Protein AF-A0A166HXS4-F1 (afdb_monomer_lite)

Sequence (97 aa):
MSVIRDRASESSFDVDALAAELSLSRSALYAAFARTGRTPARAIRAARTAEARAMLARRPSPSSSDLSDVARLSGLGTSRRLRAALDSEARSSGAGN

Foldseek 3Di:
DDPLLVCLQPLPDDLVVVCVVVVHDSVRQQVVVVVVVDGPRRSSLLSLLVQLVVQCVVPPDADLVNLCVSCNRSNVNGSVSNVVSNVVVVVVVVPPD

pLDDT: mean 89.85, std 11.88, range [33.97, 96.88]

Structure (mmCIF, N/CA/C/O backbone):
data_AF-A0A166HXS4-F1
#
_entry.id   AF-A0A166HXS4-F1
#
loop_
_atom_site.group_PDB
_atom_site.id
_atom_site.type_symbol
_atom_site.label_atom_id
_atom_site.label_alt_id
_atom_site.label_comp_id
_atom_site.label_asym_id
_atom_site.label_entity_id
_atom_site.label_seq_id
_atom_site.pdbx_PDB_ins_code
_atom_site.Cartn_x
_atom_site.Cartn_y
_atom_site.Cartn_z
_atom_site.occupancy
_atom_site.B_iso_or_equiv
_atom_site.auth_seq_id
_atom_site.auth_comp_id
_atom_site.auth_asym_id
_atom_site.auth_atom_id
_atom_site.pdbx_PDB_model_num
ATOM 1 N N . MET A 1 1 ? -16.136 -4.034 -6.413 1.00 48.25 1 MET A N 1
ATOM 2 C CA . MET A 1 1 ? -14.876 -3.283 -6.634 1.00 48.25 1 MET A CA 1
ATOM 3 C C . MET A 1 1 ? -14.309 -2.881 -5.279 1.00 48.25 1 MET A C 1
ATOM 5 O O . MET A 1 1 ? -15.096 -2.715 -4.363 1.00 48.25 1 MET A O 1
ATOM 9 N N . SER A 1 2 ? -12.987 -2.850 -5.100 1.00 83.56 2 SER A N 1
ATOM 10 C CA . SER A 1 2 ? -12.356 -2.567 -3.800 1.00 83.56 2 SER A CA 1
ATOM 11 C C . SER A 1 2 ? -11.668 -1.213 -3.904 1.00 83.56 2 SER A C 1
ATOM 13 O O . SER A 1 2 ? -10.777 -1.089 -4.738 1.00 83.56 2 SER A O 1
ATOM 15 N N . VAL A 1 3 ? -12.040 -0.261 -3.038 1.00 89.56 3 VAL A N 1
ATOM 16 C CA . VAL A 1 3 ? -11.473 1.103 -2.939 1.00 89.56 3 VAL A CA 1
ATOM 17 C C . VAL A 1 3 ? -9.947 1.117 -3.065 1.00 89.56 3 VAL A C 1
ATOM 19 O O . VAL A 1 3 ? -9.370 1.968 -3.731 1.00 89.56 3 VAL A O 1
ATOM 22 N N . ILE A 1 4 ? -9.283 0.127 -2.463 1.00 91.31 4 ILE A N 1
ATOM 23 C CA . ILE A 1 4 ? -7.827 -0.002 -2.515 1.00 91.31 4 ILE A CA 1
ATOM 24 C C . ILE A 1 4 ? -7.322 -0.159 -3.947 1.00 91.31 4 ILE A C 1
ATOM 26 O O . ILE A 1 4 ? -6.340 0.475 -4.303 1.00 91.31 4 ILE A O 1
ATOM 30 N N . ARG A 1 5 ? -7.947 -1.008 -4.764 1.00 89.50 5 ARG A N 1
ATOM 31 C CA . ARG A 1 5 ? -7.502 -1.229 -6.145 1.00 89.50 5 ARG A CA 1
ATOM 32 C C . ARG A 1 5 ? -7.697 0.023 -6.990 1.00 89.50 5 ARG A C 1
ATOM 34 O O . ARG A 1 5 ? -6.829 0.333 -7.793 1.00 89.50 5 ARG A O 1
ATOM 41 N N . ASP A 1 6 ? -8.802 0.723 -6.775 1.00 91.31 6 ASP A N 1
ATOM 42 C CA . ASP A 1 6 ? -9.185 1.865 -7.601 1.00 91.31 6 ASP A CA 1
ATOM 43 C C . ASP A 1 6 ? -8.282 3.084 -7.324 1.00 91.31 6 ASP A C 1
ATOM 45 O O . ASP A 1 6 ? -8.014 3.865 -8.231 1.00 91.31 6 ASP A O 1
ATOM 49 N N . ARG A 1 7 ? -7.739 3.201 -6.099 1.00 93.69 7 ARG A N 1
ATOM 50 C CA . ARG A 1 7 ? -6.911 4.344 -5.668 1.00 93.69 7 ARG A CA 1
ATOM 51 C C . ARG A 1 7 ? -5.443 4.019 -5.374 1.00 93.69 7 ARG A C 1
ATOM 53 O O . ARG A 1 7 ? -4.662 4.921 -5.091 1.00 93.69 7 ARG A O 1
ATOM 60 N N . ALA A 1 8 ? -5.019 2.753 -5.450 1.00 91.62 8 ALA A N 1
ATOM 61 C CA . ALA A 1 8 ? -3.657 2.333 -5.085 1.00 91.62 8 ALA A CA 1
ATOM 62 C C . ALA A 1 8 ? -2.552 3.099 -5.829 1.00 91.62 8 ALA A C 1
ATOM 64 O O . ALA A 1 8 ? -1.497 3.357 -5.249 1.00 91.62 8 ALA A O 1
ATOM 65 N N . SER A 1 9 ? -2.783 3.461 -7.089 1.00 92.69 9 SER A N 1
ATOM 66 C CA . SER A 1 9 ? -1.819 4.178 -7.930 1.00 92.69 9 SER A CA 1
ATOM 67 C C . SER A 1 9 ? -1.594 5.628 -7.493 1.00 92.69 9 SER A C 1
ATOM 69 O O . SER A 1 9 ? -0.555 6.211 -7.801 1.00 92.69 9 SER A O 1
ATOM 71 N N . GLU A 1 10 ? -2.526 6.210 -6.735 1.00 93.00 10 GLU A N 1
ATOM 72 C CA . GLU A 1 10 ? -2.372 7.547 -6.173 1.00 93.00 10 GLU A CA 1
ATOM 73 C C . GLU A 1 10 ? -1.299 7.526 -5.077 1.00 93.00 10 GLU A C 1
ATOM 75 O O . GLU A 1 10 ? -1.349 6.738 -4.126 1.00 93.00 10 GLU A O 1
ATOM 80 N N . SER A 1 11 ? -0.301 8.400 -5.194 1.00 85.94 11 SER A N 1
ATOM 81 C CA . SER A 1 11 ? 0.819 8.464 -4.246 1.00 85.94 11 SER A CA 1
ATOM 82 C C . SER A 1 11 ? 0.396 8.933 -2.852 1.00 85.94 11 SER A C 1
ATOM 84 O O . SER A 1 11 ? 0.998 8.511 -1.865 1.00 85.94 11 SER A O 1
ATOM 86 N N . SER A 1 12 ? -0.644 9.765 -2.772 1.00 90.12 12 SER A N 1
ATOM 87 C CA . SER A 1 12 ? -1.255 10.257 -1.533 1.00 90.12 12 SER A CA 1
ATOM 88 C C . SER A 1 12 ? -2.172 9.236 -0.860 1.00 90.12 12 SER A C 1
ATOM 90 O O . SER A 1 12 ? -2.569 9.445 0.282 1.00 90.12 12 SER A O 1
ATOM 92 N N . PHE A 1 13 ? -2.521 8.138 -1.536 1.00 93.50 13 PHE A N 1
ATOM 93 C CA . PHE A 1 13 ? -3.416 7.142 -0.967 1.00 93.50 13 PHE A CA 1
ATOM 94 C C . PHE A 1 13 ? -2.683 6.288 0.071 1.00 93.50 13 PHE A C 1
ATOM 96 O O . PHE A 1 13 ? -1.803 5.481 -0.244 1.00 93.50 13 PHE A O 1
ATOM 103 N N . ASP A 1 14 ? -3.032 6.472 1.334 1.00 94.44 14 ASP A N 1
ATOM 104 C CA . ASP A 1 14 ? -2.471 5.749 2.465 1.00 94.44 14 ASP A CA 1
ATOM 105 C C . ASP A 1 14 ? -3.581 5.168 3.359 1.00 94.44 14 ASP A C 1
ATOM 107 O O . ASP A 1 14 ? -4.745 5.065 2.968 1.00 94.44 14 ASP A O 1
ATOM 111 N N . VAL A 1 15 ? -3.210 4.705 4.554 1.00 95.75 15 VAL A N 1
ATOM 112 C CA . VAL A 1 15 ? -4.165 4.114 5.501 1.00 95.75 15 VAL A CA 1
ATOM 113 C C . VAL A 1 15 ? -5.178 5.148 5.997 1.00 95.75 15 VAL A C 1
ATOM 115 O O . VAL A 1 15 ? -6.315 4.777 6.277 1.00 95.75 15 VAL A O 1
ATOM 118 N N . ASP A 1 16 ? -4.791 6.420 6.074 1.00 95.94 16 ASP A N 1
ATOM 119 C CA . ASP A 1 16 ? -5.661 7.502 6.529 1.00 95.94 16 ASP A CA 1
ATOM 120 C C . ASP A 1 16 ? -6.662 7.880 5.449 1.00 95.94 16 ASP A C 1
ATOM 122 O O . ASP A 1 16 ? -7.855 7.972 5.734 1.00 95.94 16 ASP A O 1
ATOM 126 N N . ALA A 1 17 ? -6.203 7.985 4.202 1.00 95.44 17 ALA A N 1
ATOM 127 C CA . ALA A 1 17 ? -7.075 8.165 3.050 1.00 95.44 17 ALA A CA 1
ATOM 128 C C . ALA A 1 17 ? -8.082 7.009 2.924 1.00 95.44 17 ALA A C 1
ATOM 130 O O . ALA A 1 17 ? -9.268 7.246 2.717 1.00 95.44 17 ALA A O 1
ATOM 131 N N . LEU A 1 18 ? -7.642 5.759 3.115 1.00 95.19 18 LEU A N 1
ATOM 132 C CA . LEU A 1 18 ? -8.530 4.593 3.107 1.00 95.19 18 LEU A CA 1
ATOM 133 C C . LEU A 1 18 ? -9.544 4.621 4.262 1.00 95.19 18 LEU A C 1
ATOM 135 O O . LEU A 1 18 ? -10.705 4.269 4.065 1.00 95.19 18 LEU A O 1
ATOM 139 N N . ALA A 1 19 ? -9.115 5.009 5.464 1.00 95.69 19 ALA A N 1
ATOM 140 C CA . ALA A 1 19 ? -9.996 5.124 6.621 1.00 95.69 19 ALA A CA 1
ATOM 141 C C . ALA A 1 19 ? -11.065 6.203 6.395 1.00 95.69 19 ALA A C 1
ATOM 143 O O . ALA A 1 19 ? -12.247 5.943 6.615 1.00 95.69 19 ALA A O 1
ATOM 144 N N . ALA A 1 20 ? -10.659 7.368 5.883 1.00 95.12 20 ALA A N 1
ATOM 145 C CA . ALA A 1 20 ? -11.557 8.463 5.537 1.00 95.12 20 ALA A CA 1
ATOM 146 C C . ALA A 1 20 ? -12.565 8.055 4.452 1.00 95.12 20 ALA A C 1
ATOM 148 O O . ALA A 1 20 ? -13.763 8.252 4.631 1.00 95.12 20 ALA A O 1
ATOM 149 N N . GLU A 1 21 ? -12.100 7.416 3.377 1.00 94.19 21 GLU A N 1
ATOM 150 C CA . GLU A 1 21 ? -12.952 6.946 2.277 1.00 94.19 21 GLU A CA 1
ATOM 151 C C . GLU A 1 21 ? -14.003 5.931 2.753 1.00 94.19 21 GLU A C 1
ATOM 153 O O . GLU A 1 21 ? -15.154 5.963 2.329 1.00 94.19 21 GLU A O 1
ATOM 158 N N . LEU A 1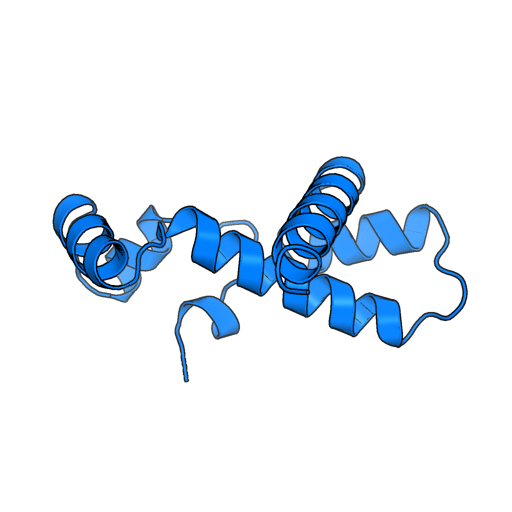 22 ? -13.629 5.042 3.678 1.00 94.12 22 LEU A N 1
ATOM 159 C CA . LEU A 1 22 ? -14.543 4.056 4.257 1.00 94.12 22 LEU A CA 1
ATOM 160 C C . LEU A 1 22 ? -15.358 4.598 5.441 1.00 94.12 22 LEU A C 1
ATOM 162 O O . LEU A 1 22 ? -16.136 3.845 6.024 1.00 94.12 22 LEU A O 1
ATOM 166 N N . SER A 1 23 ? -15.187 5.872 5.814 1.00 96.12 23 SER A N 1
ATOM 167 C CA . SER A 1 23 ? -15.795 6.477 7.009 1.00 96.12 23 SER A CA 1
ATOM 168 C C . SER A 1 23 ? -15.525 5.680 8.298 1.00 96.12 23 SER A C 1
ATOM 170 O O . SER A 1 23 ? -16.391 5.533 9.159 1.00 96.12 23 SER A O 1
ATOM 172 N N . LEU A 1 24 ? -14.307 5.146 8.438 1.00 95.19 24 LEU A N 1
ATOM 173 C CA . LEU A 1 24 ? -13.853 4.376 9.596 1.00 95.19 24 LEU A CA 1
ATOM 174 C C . LEU A 1 24 ? -12.760 5.124 10.361 1.00 95.19 24 LEU A C 1
ATOM 176 O O . LEU A 1 24 ? -11.934 5.828 9.788 1.00 95.19 24 LEU A O 1
ATOM 180 N N . SER A 1 25 ? -12.679 4.891 11.672 1.00 96.88 25 SER A N 1
ATOM 181 C CA . SER A 1 25 ? -11.461 5.217 12.417 1.00 96.88 25 SER A CA 1
ATOM 182 C C . SER A 1 25 ? -10.325 4.265 12.018 1.00 96.88 25 SER A C 1
ATOM 184 O O . SER A 1 25 ? -10.572 3.131 11.594 1.00 96.88 25 SER A O 1
ATOM 186 N N . ARG A 1 26 ? -9.061 4.670 12.222 1.00 95.62 26 ARG A N 1
ATOM 187 C CA . ARG A 1 26 ? -7.909 3.768 12.014 1.00 95.62 26 ARG A CA 1
ATOM 188 C C . ARG A 1 26 ? -8.071 2.468 12.793 1.00 95.62 26 ARG A C 1
ATOM 190 O O . ARG A 1 26 ? -7.861 1.399 12.235 1.00 95.62 26 ARG A O 1
ATOM 197 N N . SER A 1 27 ? -8.463 2.547 14.062 1.00 95.94 27 SER A N 1
ATOM 198 C CA . SER A 1 27 ? -8.618 1.369 14.920 1.00 95.94 27 SER A CA 1
ATOM 199 C C . SER A 1 27 ? -9.672 0.407 14.375 1.00 95.94 27 SER A C 1
ATOM 201 O O . SER A 1 27 ? -9.421 -0.795 14.312 1.00 95.94 27 SER A O 1
ATOM 203 N N . ALA A 1 28 ? -10.813 0.926 13.907 1.00 96.12 28 ALA A N 1
ATOM 204 C CA . ALA A 1 28 ? -11.852 0.114 13.278 1.00 96.12 28 ALA A CA 1
ATOM 205 C C . ALA A 1 28 ? -11.369 -0.512 11.959 1.00 96.12 28 ALA A C 1
ATOM 207 O O . ALA A 1 28 ? -11.594 -1.698 11.722 1.00 96.12 28 ALA A O 1
ATOM 208 N N . LEU A 1 29 ? -10.640 0.248 11.136 1.00 95.69 29 LEU A N 1
ATOM 209 C CA . LEU A 1 29 ? -10.046 -0.252 9.897 1.00 95.69 29 LEU A CA 1
ATOM 210 C C . LEU A 1 29 ? -9.044 -1.387 10.169 1.00 95.69 29 LEU A C 1
ATOM 212 O O . LEU A 1 29 ? -9.118 -2.443 9.545 1.00 95.69 29 LEU A O 1
ATOM 216 N N . TYR A 1 30 ? -8.132 -1.210 11.126 1.00 96.12 30 TYR A N 1
ATOM 217 C CA . TYR A 1 30 ? -7.186 -2.256 11.518 1.00 96.12 30 TYR A CA 1
ATOM 218 C C . TYR A 1 30 ? -7.895 -3.488 12.091 1.00 96.12 30 TYR A C 1
ATOM 220 O O . TYR A 1 30 ? -7.526 -4.603 11.729 1.00 96.12 30 TYR A O 1
ATOM 228 N N . ALA A 1 31 ? -8.932 -3.314 12.917 1.00 95.06 31 ALA A N 1
ATOM 229 C CA . ALA A 1 31 ? -9.725 -4.424 13.449 1.00 95.06 31 ALA A CA 1
ATOM 230 C C . ALA A 1 31 ? -10.435 -5.216 12.336 1.00 95.06 31 ALA A C 1
ATOM 232 O O . ALA A 1 31 ? -10.431 -6.447 12.352 1.00 95.06 31 ALA A O 1
ATOM 233 N N . ALA A 1 32 ? -10.985 -4.529 11.330 1.00 93.19 32 ALA A N 1
ATOM 234 C CA . ALA A 1 32 ? -11.592 -5.173 10.168 1.00 93.19 32 ALA A CA 1
ATOM 235 C C . ALA A 1 32 ? -10.562 -5.992 9.371 1.00 93.19 32 ALA A C 1
ATOM 237 O O . ALA A 1 32 ? -10.816 -7.142 9.013 1.00 93.19 32 ALA A O 1
ATOM 238 N N . PHE A 1 33 ? -9.373 -5.432 9.147 1.00 93.81 33 PHE A N 1
ATOM 239 C CA . PHE A 1 33 ? -8.287 -6.105 8.435 1.00 93.81 33 PHE A CA 1
ATOM 240 C C . PHE A 1 33 ? -7.680 -7.274 9.223 1.00 93.81 33 PHE A C 1
ATOM 242 O O . PHE A 1 33 ? -7.352 -8.300 8.622 1.00 93.81 33 PHE A O 1
ATOM 249 N N . ALA A 1 34 ? -7.612 -7.186 10.553 1.00 92.25 34 ALA A N 1
ATOM 250 C CA . ALA A 1 34 ? -7.114 -8.262 11.407 1.00 92.25 34 ALA A CA 1
ATOM 251 C C . ALA A 1 34 ? -7.898 -9.572 11.212 1.00 92.25 34 ALA A C 1
ATOM 253 O O . ALA A 1 34 ? -7.296 -10.643 11.182 1.00 92.25 34 ALA A O 1
ATOM 254 N N . ARG A 1 35 ? -9.214 -9.495 10.953 1.00 90.31 35 ARG A N 1
ATOM 255 C CA . ARG A 1 35 ? -10.056 -10.667 10.628 1.00 90.31 35 ARG A CA 1
ATOM 256 C C . ARG A 1 35 ? -9.624 -11.403 9.357 1.00 90.31 35 ARG A C 1
ATOM 258 O O . ARG A 1 35 ? -9.997 -12.552 9.164 1.00 90.31 35 ARG A O 1
ATOM 265 N N . THR A 1 36 ? -8.860 -10.742 8.490 1.00 87.75 36 THR A N 1
ATOM 266 C CA . THR A 1 36 ? -8.337 -11.300 7.231 1.00 87.75 36 THR A CA 1
ATOM 267 C C . THR A 1 36 ? -6.869 -11.724 7.338 1.00 87.75 36 THR A C 1
ATOM 269 O O . THR A 1 36 ? -6.282 -12.142 6.343 1.00 87.75 36 THR A O 1
ATOM 272 N N . GLY A 1 37 ? -6.240 -11.568 8.512 1.00 89.94 37 GLY A N 1
ATOM 273 C CA . GLY A 1 37 ? -4.810 -11.829 8.706 1.00 89.94 37 GLY A CA 1
ATOM 274 C C . GLY A 1 37 ? -3.888 -10.846 7.972 1.00 89.94 37 GLY A C 1
ATOM 275 O O . GLY A 1 37 ? -2.702 -11.117 7.789 1.00 89.94 37 GLY A O 1
ATOM 276 N N . ARG A 1 38 ? -4.409 -9.700 7.516 1.00 89.81 38 ARG A N 1
ATOM 277 C CA . ARG A 1 38 ? -3.647 -8.672 6.790 1.00 89.81 38 ARG A CA 1
ATOM 278 C C . ARG A 1 38 ? -3.716 -7.344 7.529 1.00 89.81 38 ARG A C 1
ATOM 280 O O . ARG A 1 38 ? -4.588 -7.126 8.355 1.00 89.81 38 ARG A O 1
ATOM 287 N N . THR A 1 39 ? -2.804 -6.435 7.201 1.00 94.12 39 THR A N 1
ATOM 288 C CA . THR A 1 39 ? -2.903 -5.028 7.608 1.00 94.12 39 THR A CA 1
ATOM 289 C C . THR A 1 39 ? -3.392 -4.181 6.429 1.00 94.12 39 THR A C 1
ATOM 291 O O . THR A 1 39 ? -3.116 -4.543 5.277 1.00 94.12 39 THR A O 1
ATOM 294 N N . PRO A 1 40 ? -4.054 -3.033 6.674 1.00 94.31 40 PRO A N 1
ATOM 295 C CA . PRO A 1 40 ? -4.478 -2.130 5.603 1.00 94.31 40 PRO A CA 1
ATOM 296 C C . PRO A 1 40 ? -3.296 -1.693 4.725 1.00 94.31 40 PRO A C 1
ATOM 298 O O . PRO A 1 40 ? -3.347 -1.787 3.500 1.00 94.31 40 PRO A O 1
ATOM 301 N N . ALA A 1 41 ? -2.169 -1.338 5.351 1.00 93.75 41 ALA A N 1
ATOM 302 C CA . ALA A 1 41 ? -0.941 -0.964 4.650 1.00 93.75 41 ALA A CA 1
ATOM 303 C C . ALA A 1 41 ? -0.403 -2.090 3.747 1.00 93.75 41 ALA A C 1
ATOM 305 O O . ALA A 1 41 ? 0.035 -1.832 2.624 1.00 93.75 41 ALA A O 1
ATOM 306 N N . ARG A 1 42 ? -0.456 -3.352 4.202 1.00 92.31 42 ARG A N 1
ATOM 307 C CA . ARG A 1 42 ? -0.029 -4.504 3.393 1.00 92.31 42 ARG A CA 1
ATOM 308 C C . ARG A 1 42 ? -0.966 -4.740 2.210 1.00 92.31 42 ARG A C 1
ATOM 310 O O .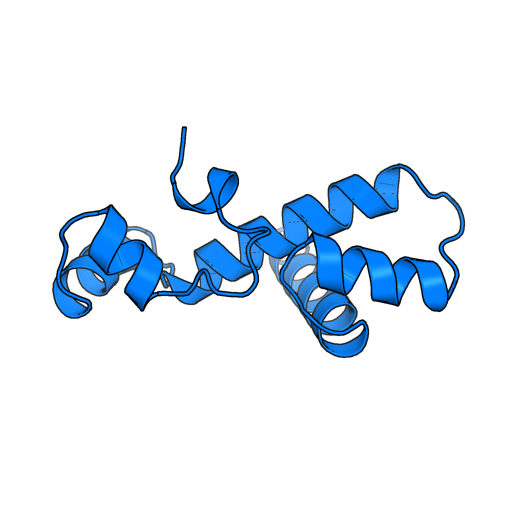 ARG A 1 42 ? -0.494 -5.135 1.148 1.00 92.31 42 ARG A O 1
ATOM 317 N N . ALA A 1 43 ? -2.263 -4.486 2.365 1.00 93.56 43 ALA A N 1
ATOM 318 C CA . ALA A 1 43 ? -3.222 -4.599 1.271 1.00 93.56 43 ALA A CA 1
ATOM 319 C C . ALA A 1 43 ? -3.033 -3.504 0.210 1.00 93.56 43 ALA A C 1
ATOM 321 O O . ALA A 1 43 ? -2.974 -3.831 -0.974 1.00 93.56 43 ALA A O 1
ATOM 322 N N . ILE A 1 44 ? -2.836 -2.245 0.623 1.00 94.88 44 ILE A N 1
ATOM 323 C CA . ILE A 1 44 ? -2.499 -1.139 -0.292 1.00 94.88 44 ILE A CA 1
ATOM 324 C C . ILE A 1 44 ? -1.210 -1.458 -1.049 1.00 94.88 44 ILE A C 1
ATOM 326 O O . ILE A 1 44 ? -1.166 -1.385 -2.276 1.00 94.88 44 ILE A O 1
ATOM 330 N N . ARG A 1 45 ? -0.165 -1.887 -0.332 1.00 93.69 45 ARG A N 1
ATOM 331 C CA . ARG A 1 45 ? 1.108 -2.260 -0.956 1.00 93.69 45 ARG A CA 1
ATOM 332 C C . ARG A 1 45 ? 0.949 -3.406 -1.953 1.00 93.69 45 ARG A C 1
ATOM 334 O O . ARG A 1 45 ? 1.530 -3.329 -3.025 1.00 93.69 45 ARG A O 1
ATOM 341 N N . ALA A 1 46 ? 0.168 -4.436 -1.630 1.00 92.81 46 ALA A N 1
ATOM 342 C CA . ALA A 1 46 ? -0.075 -5.550 -2.545 1.00 92.81 46 ALA A CA 1
ATOM 343 C C . ALA A 1 46 ? -0.797 -5.100 -3.824 1.00 92.81 46 ALA A C 1
ATOM 345 O O . ALA A 1 46 ? -0.405 -5.507 -4.913 1.00 92.81 46 ALA A O 1
ATOM 346 N N . ALA A 1 47 ? -1.792 -4.213 -3.711 1.00 94.56 47 ALA A N 1
ATOM 347 C CA . ALA A 1 47 ? -2.469 -3.646 -4.877 1.00 94.56 47 ALA A CA 1
ATOM 348 C C . ALA A 1 47 ? -1.505 -2.841 -5.765 1.00 94.56 47 ALA A C 1
ATOM 350 O O . ALA A 1 47 ? -1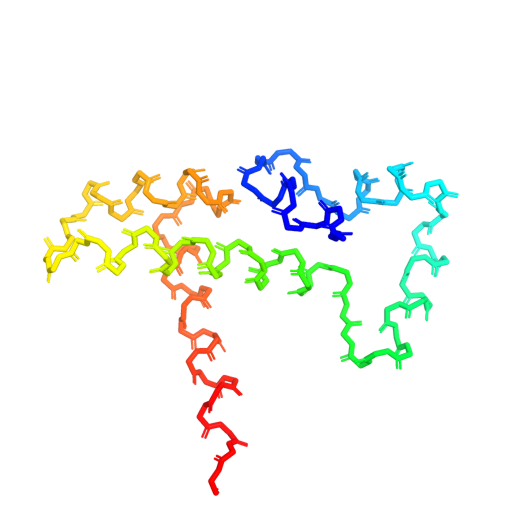.460 -3.060 -6.973 1.00 94.56 47 ALA A O 1
ATOM 351 N N . ARG A 1 48 ? -0.654 -2.000 -5.163 1.00 95.81 48 ARG A N 1
ATOM 352 C CA . ARG A 1 48 ? 0.406 -1.267 -5.877 1.00 95.81 48 ARG A CA 1
ATOM 353 C C . ARG A 1 48 ? 1.385 -2.195 -6.596 1.00 95.81 48 ARG A C 1
ATOM 355 O O . ARG A 1 48 ? 1.765 -1.937 -7.735 1.00 95.81 48 ARG A O 1
ATOM 362 N N . THR A 1 49 ? 1.799 -3.283 -5.946 1.00 95.44 49 THR A N 1
ATOM 363 C CA . THR A 1 49 ? 2.700 -4.268 -6.560 1.00 95.44 49 THR A CA 1
ATOM 364 C C . THR A 1 49 ? 2.032 -5.008 -7.716 1.00 95.44 49 THR A C 1
ATOM 366 O O . THR A 1 49 ? 2.681 -5.246 -8.733 1.00 95.44 49 THR A O 1
ATOM 369 N N . ALA A 1 50 ? 0.749 -5.361 -7.585 1.00 93.81 50 ALA A N 1
ATOM 370 C CA . ALA A 1 50 ? -0.009 -6.014 -8.648 1.00 93.81 50 ALA A CA 1
ATOM 371 C C . ALA A 1 50 ? -0.119 -5.118 -9.892 1.00 93.81 50 ALA A C 1
ATOM 373 O O . ALA A 1 50 ? 0.146 -5.584 -11.000 1.00 93.81 50 ALA A O 1
ATOM 374 N N . GLU A 1 51 ? -0.408 -3.829 -9.701 1.00 94.00 51 GLU A N 1
ATOM 375 C CA . GLU A 1 51 ? -0.443 -2.842 -10.785 1.00 94.00 51 GLU A CA 1
ATOM 376 C C . GLU A 1 51 ? 0.928 -2.706 -11.462 1.00 94.00 51 GLU A C 1
ATOM 378 O O . GLU A 1 51 ? 1.052 -2.827 -12.682 1.00 94.00 51 GLU A O 1
ATOM 383 N N . ALA A 1 52 ? 1.995 -2.561 -10.670 1.00 95.12 52 ALA A N 1
ATOM 384 C CA . ALA A 1 52 ? 3.351 -2.486 -11.200 1.00 95.12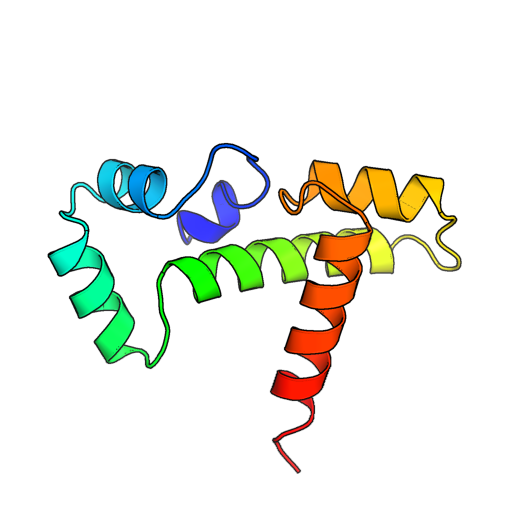 52 ALA A CA 1
ATOM 385 C C . ALA A 1 52 ? 3.730 -3.733 -12.014 1.00 95.12 52 ALA A C 1
ATOM 387 O O . ALA A 1 52 ? 4.347 -3.632 -13.075 1.00 95.12 52 ALA A O 1
ATOM 388 N N . ARG A 1 53 ? 3.337 -4.921 -11.541 1.00 94.00 53 ARG A N 1
ATOM 389 C CA . ARG A 1 53 ? 3.560 -6.184 -12.250 1.00 94.00 53 ARG A CA 1
ATOM 390 C C . ARG A 1 53 ? 2.796 -6.222 -13.572 1.00 94.00 53 ARG A C 1
ATOM 392 O O . ARG A 1 53 ? 3.367 -6.654 -14.568 1.00 94.00 53 ARG A O 1
ATOM 399 N N . ALA A 1 54 ? 1.553 -5.743 -13.604 1.00 9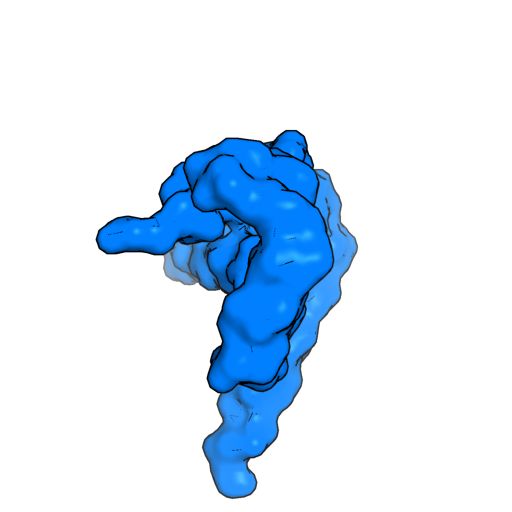3.12 54 ALA A N 1
ATOM 400 C CA . ALA A 1 54 ? 0.768 -5.649 -14.833 1.00 93.12 54 ALA A CA 1
ATOM 401 C C . ALA A 1 54 ? 1.405 -4.688 -15.854 1.00 93.12 54 ALA A C 1
ATOM 403 O O . ALA A 1 54 ? 1.453 -5.001 -17.044 1.00 93.12 54 ALA A O 1
ATOM 404 N N . MET A 1 55 ? 1.957 -3.557 -15.401 1.00 94.31 55 MET A N 1
ATOM 405 C CA . MET A 1 55 ? 2.697 -2.625 -16.262 1.00 94.31 55 MET A CA 1
ATOM 406 C C . MET A 1 55 ? 3.983 -3.250 -16.820 1.00 94.31 55 MET A C 1
ATOM 408 O O . MET A 1 55 ? 4.262 -3.118 -18.012 1.00 94.31 55 MET A O 1
ATOM 412 N N . LEU A 1 56 ? 4.753 -3.950 -15.980 1.00 93.94 56 LEU A N 1
ATOM 413 C CA . LEU A 1 56 ? 6.001 -4.605 -16.388 1.00 93.94 56 LEU A CA 1
ATOM 414 C C . LEU A 1 56 ? 5.768 -5.813 -17.293 1.00 93.94 56 LEU A C 1
ATOM 416 O O . LEU A 1 56 ? 6.569 -6.049 -18.187 1.00 93.94 56 LEU A O 1
ATOM 420 N N . ALA A 1 57 ? 4.663 -6.542 -17.129 1.00 93.06 57 ALA A N 1
ATOM 421 C CA . ALA A 1 57 ? 4.316 -7.661 -18.007 1.00 93.06 57 ALA A CA 1
ATOM 422 C C . ALA A 1 57 ? 4.149 -7.234 -19.478 1.00 93.06 57 ALA A C 1
ATOM 424 O O . ALA A 1 57 ? 4.333 -8.042 -20.382 1.00 93.06 57 ALA A O 1
ATOM 425 N N . ARG A 1 58 ? 3.844 -5.954 -19.727 1.00 91.94 58 ARG A N 1
ATOM 426 C CA . ARG A 1 58 ? 3.754 -5.364 -21.072 1.00 91.94 58 ARG A CA 1
ATOM 427 C C . ARG A 1 58 ? 5.115 -4.901 -21.621 1.00 91.94 58 ARG A C 1
ATOM 429 O O . ARG A 1 58 ? 5.164 -4.370 -22.725 1.00 91.94 58 ARG A O 1
ATOM 436 N N . ARG A 1 59 ? 6.209 -5.057 -20.860 1.00 90.44 59 ARG A N 1
ATOM 437 C CA . ARG A 1 59 ? 7.569 -4.596 -21.194 1.00 90.44 59 ARG A CA 1
ATOM 438 C C . ARG A 1 59 ? 8.565 -5.763 -21.077 1.00 90.44 59 ARG A C 1
ATOM 440 O O . ARG A 1 59 ? 9.030 -6.043 -19.976 1.00 90.44 59 ARG A O 1
ATOM 447 N N . PRO A 1 60 ? 8.937 -6.435 -22.182 1.00 81.69 60 PRO A N 1
ATOM 448 C CA . PRO A 1 60 ? 9.781 -7.635 -22.131 1.00 81.69 60 PRO A CA 1
ATOM 449 C C . PRO A 1 60 ? 11.224 -7.380 -21.659 1.00 81.69 60 PRO A C 1
ATOM 451 O O . PRO A 1 60 ? 11.898 -8.304 -21.213 1.00 81.69 60 PRO A O 1
ATOM 454 N N . SER A 1 61 ? 11.726 -6.145 -21.730 1.00 89.44 61 SER A N 1
ATOM 455 C CA . SER A 1 61 ? 13.050 -5.771 -21.206 1.00 89.44 61 SER A CA 1
ATOM 456 C C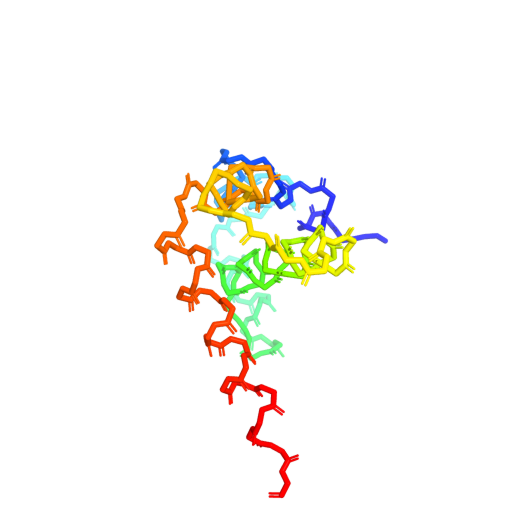 . SER A 1 61 ? 13.022 -4.337 -20.663 1.00 89.44 61 SER A C 1
ATOM 458 O O . SER A 1 61 ? 13.394 -3.407 -21.376 1.00 89.44 61 SER A O 1
ATOM 460 N N . PRO A 1 62 ? 12.522 -4.126 -19.429 1.00 90.19 62 PRO A N 1
ATOM 461 C CA . PRO A 1 62 ? 12.375 -2.792 -18.860 1.00 90.19 62 PRO A CA 1
ATOM 462 C C . PRO A 1 62 ? 13.743 -2.195 -18.505 1.00 90.19 62 PRO A C 1
ATOM 464 O O . PRO A 1 62 ? 14.528 -2.781 -17.757 1.00 90.19 62 PRO A O 1
ATOM 467 N N . SER A 1 63 ? 14.006 -0.995 -19.010 1.00 93.94 63 SER A N 1
ATOM 468 C CA . SER A 1 63 ? 15.165 -0.181 -18.654 1.00 93.94 63 SER A CA 1
ATOM 469 C C . SER A 1 63 ? 15.062 0.380 -17.227 1.00 93.94 63 SER A C 1
ATOM 471 O O . SER A 1 63 ? 14.023 0.326 -16.564 1.00 93.94 63 SER A O 1
ATOM 473 N N . SER A 1 64 ? 16.142 0.995 -16.737 1.00 92.31 64 SER A N 1
ATOM 474 C CA . SER A 1 64 ? 16.123 1.695 -15.442 1.00 92.31 64 SER A CA 1
ATOM 475 C C . SER A 1 64 ? 15.120 2.862 -15.411 1.00 92.31 64 SER A C 1
ATOM 477 O O . SER A 1 64 ? 14.491 3.112 -14.375 1.00 92.31 64 SER A O 1
ATOM 479 N N . SER A 1 65 ? 14.931 3.549 -16.547 1.00 93.69 65 SER A N 1
ATOM 480 C CA . SER A 1 65 ? 13.916 4.603 -16.674 1.00 93.69 65 SER A CA 1
ATOM 481 C C . SER A 1 65 ? 12.514 4.009 -16.577 1.00 93.69 65 SER A C 1
ATOM 483 O O . SER A 1 65 ? 11.709 4.491 -15.786 1.00 93.69 65 SER A O 1
ATOM 485 N N . ASP A 1 66 ? 12.264 2.884 -17.258 1.00 94.19 66 ASP A N 1
ATOM 486 C CA . ASP A 1 66 ? 10.974 2.189 -17.197 1.00 94.19 66 ASP A CA 1
ATOM 487 C C . ASP A 1 66 ? 10.608 1.793 -15.766 1.00 94.19 66 ASP A C 1
ATOM 489 O O . ASP A 1 66 ? 9.484 2.007 -15.322 1.00 94.19 66 ASP A O 1
ATOM 493 N N . LEU A 1 67 ? 11.568 1.252 -15.011 1.00 94.62 67 LEU A N 1
ATOM 494 C CA . LEU A 1 67 ? 11.353 0.885 -13.610 1.00 94.62 67 LEU A CA 1
ATOM 495 C C . LEU A 1 67 ? 11.027 2.098 -12.734 1.00 94.62 67 LEU A C 1
ATOM 497 O O . LEU A 1 67 ? 10.270 1.981 -11.769 1.00 94.62 67 LEU A O 1
ATOM 501 N N . SER A 1 68 ? 11.617 3.250 -13.036 1.00 95.19 68 SER A N 1
ATOM 502 C CA . SER A 1 68 ? 11.374 4.486 -12.291 1.00 95.19 68 SER A CA 1
ATOM 503 C C . SER A 1 68 ? 10.003 5.072 -12.630 1.00 95.19 68 SER A C 1
ATOM 505 O O . SER A 1 68 ? 9.299 5.535 -11.733 1.00 95.19 68 SER A O 1
ATOM 507 N N . ASP A 1 69 ? 9.575 4.970 -13.887 1.00 95.38 69 ASP A N 1
ATOM 508 C CA . ASP A 1 69 ? 8.237 5.366 -14.326 1.00 95.38 69 ASP A CA 1
ATOM 509 C C . ASP A 1 69 ? 7.162 4.462 -13.738 1.00 95.38 69 ASP A C 1
ATOM 511 O O . ASP A 1 69 ? 6.226 4.956 -13.112 1.00 95.38 69 ASP A O 1
ATOM 515 N N . VAL A 1 70 ? 7.330 3.141 -13.844 1.00 96.06 70 VAL A N 1
ATOM 516 C CA . VAL A 1 70 ? 6.407 2.167 -13.250 1.00 96.06 70 VAL A CA 1
ATOM 517 C C . VAL A 1 70 ? 6.285 2.391 -11.749 1.00 96.06 70 VAL A C 1
ATOM 519 O O . VAL A 1 70 ? 5.175 2.411 -11.231 1.00 96.06 70 VAL A O 1
ATOM 522 N N . ALA A 1 71 ? 7.396 2.620 -11.043 1.00 95.19 71 ALA A N 1
ATOM 523 C CA . ALA A 1 71 ? 7.342 2.878 -9.610 1.00 95.19 71 ALA A CA 1
ATOM 524 C C . ALA A 1 71 ? 6.495 4.111 -9.262 1.00 95.19 71 ALA A C 1
ATOM 526 O O . ALA A 1 71 ? 5.767 4.085 -8.269 1.00 95.19 71 ALA A O 1
ATOM 527 N N . ARG A 1 72 ? 6.585 5.187 -10.053 1.00 95.25 72 ARG A N 1
ATOM 528 C CA . ARG A 1 72 ? 5.766 6.391 -9.856 1.00 95.25 72 ARG A CA 1
ATOM 529 C C . ARG A 1 72 ? 4.300 6.120 -10.180 1.00 95.25 72 ARG A C 1
ATOM 531 O O . ARG A 1 72 ? 3.446 6.409 -9.349 1.00 95.25 72 ARG A O 1
ATOM 538 N N . LEU A 1 73 ? 4.032 5.522 -11.338 1.00 94.88 73 LEU A N 1
ATOM 539 C CA . LEU A 1 73 ? 2.680 5.257 -11.836 1.00 94.88 73 LEU A CA 1
ATOM 540 C C . LEU A 1 73 ? 1.911 4.247 -10.979 1.00 94.88 73 LEU A C 1
ATOM 542 O O . LEU A 1 73 ? 0.696 4.340 -10.877 1.00 94.88 73 LEU A O 1
ATOM 546 N N . SER A 1 74 ? 2.603 3.308 -10.337 1.00 94.56 74 SER A N 1
ATOM 547 C CA . SER A 1 74 ? 1.990 2.319 -9.448 1.00 94.56 74 SER A CA 1
ATOM 548 C C . SER A 1 74 ? 1.896 2.786 -7.987 1.00 94.56 74 SER A C 1
ATOM 550 O O . SER A 1 74 ? 1.644 1.967 -7.105 1.00 94.56 74 SER A O 1
ATOM 552 N N . GLY A 1 75 ? 2.222 4.046 -7.677 1.00 94.94 75 GLY A N 1
ATOM 553 C CA . GLY A 1 75 ? 2.188 4.587 -6.311 1.00 94.94 75 GLY A CA 1
ATOM 554 C C . GLY A 1 75 ? 3.309 4.105 -5.368 1.00 94.94 75 GLY A C 1
ATOM 555 O O . GLY A 1 75 ? 3.246 4.342 -4.161 1.00 94.94 75 GLY A O 1
ATOM 556 N N . LEU A 1 76 ? 4.353 3.426 -5.865 1.00 93.50 76 LEU A N 1
ATOM 557 C CA . LEU A 1 76 ? 5.505 2.966 -5.057 1.00 93.50 76 LEU A CA 1
ATOM 558 C C . LEU A 1 76 ? 6.593 4.046 -4.902 1.00 93.50 76 LEU A C 1
ATOM 560 O O . LEU A 1 76 ? 7.441 3.966 -4.007 1.00 93.50 76 LEU A O 1
ATOM 564 N N . GLY A 1 77 ? 6.565 5.067 -5.756 1.00 93.25 77 GLY A N 1
ATOM 565 C CA . GLY A 1 77 ? 7.381 6.278 -5.706 1.00 93.25 77 GLY A CA 1
ATOM 566 C C . GLY A 1 77 ? 8.796 6.118 -6.260 1.00 93.25 77 GLY A C 1
ATOM 567 O O . GLY A 1 77 ? 9.240 6.964 -7.028 1.00 93.25 77 GLY A O 1
ATOM 568 N N . THR A 1 78 ? 9.517 5.049 -5.902 1.00 95.12 78 THR A N 1
ATOM 569 C CA . THR A 1 78 ? 10.908 4.838 -6.347 1.00 95.12 78 THR A CA 1
ATOM 570 C C . THR A 1 78 ? 11.165 3.420 -6.836 1.00 95.12 78 THR A C 1
ATOM 572 O O . THR A 1 78 ? 10.601 2.451 -6.321 1.00 95.12 78 THR A O 1
ATOM 575 N N . SER A 1 79 ? 12.095 3.269 -7.780 1.00 94.19 79 SER A N 1
ATOM 576 C CA . SER A 1 79 ? 12.495 1.968 -8.330 1.00 94.19 79 SER A CA 1
ATOM 577 C C . SER A 1 79 ? 13.098 1.035 -7.262 1.00 94.19 79 SER A C 1
ATOM 579 O O . SER A 1 79 ? 12.933 -0.181 -7.343 1.00 94.19 79 SER A O 1
ATOM 581 N N . ARG A 1 80 ? 13.697 1.572 -6.184 1.00 94.81 80 ARG A N 1
ATOM 582 C CA . ARG A 1 80 ? 14.103 0.783 -5.000 1.00 94.81 80 ARG A CA 1
ATOM 583 C C . ARG A 1 80 ? 12.899 0.182 -4.265 1.00 94.81 80 ARG A C 1
ATOM 585 O O . ARG A 1 80 ? 12.923 -1.002 -3.932 1.00 94.81 80 ARG A O 1
ATOM 592 N N . ARG A 1 81 ? 11.850 0.976 -4.016 1.00 93.50 81 ARG A N 1
ATOM 593 C CA . ARG A 1 81 ? 10.617 0.501 -3.361 1.00 93.50 81 ARG A CA 1
ATOM 594 C C . ARG A 1 81 ? 9.856 -0.486 -4.239 1.00 93.50 81 ARG A C 1
ATOM 596 O O . ARG A 1 81 ? 9.360 -1.476 -3.709 1.00 93.50 81 ARG A O 1
ATOM 603 N N . LEU A 1 82 ? 9.843 -0.261 -5.554 1.00 93.94 82 LEU A N 1
ATOM 604 C CA . LEU A 1 82 ? 9.303 -1.200 -6.536 1.00 93.94 82 LEU A CA 1
ATOM 605 C C . LEU A 1 82 ? 9.975 -2.572 -6.438 1.00 93.94 82 LEU A C 1
ATOM 607 O O . LEU A 1 82 ? 9.291 -3.563 -6.194 1.00 93.94 82 LEU A O 1
ATOM 611 N N . ARG A 1 83 ? 11.309 -2.630 -6.548 1.00 94.06 83 ARG A N 1
ATOM 612 C CA . ARG A 1 83 ? 12.056 -3.898 -6.451 1.00 94.06 83 ARG A CA 1
ATOM 613 C C . ARG A 1 83 ? 11.801 -4.610 -5.125 1.00 94.06 83 ARG A C 1
ATOM 615 O O . ARG A 1 83 ? 11.487 -5.793 -5.126 1.00 94.06 83 ARG A O 1
ATOM 622 N N . ALA A 1 84 ? 11.859 -3.885 -4.007 1.00 94.19 84 ALA A N 1
ATOM 623 C CA . ALA A 1 84 ? 11.588 -4.461 -2.690 1.00 94.19 84 ALA A CA 1
ATOM 624 C C . ALA A 1 84 ? 10.155 -5.011 -2.563 1.00 94.19 84 ALA A C 1
ATOM 626 O O . ALA A 1 84 ? 9.927 -6.005 -1.876 1.00 94.19 84 ALA A O 1
ATOM 627 N N . ALA A 1 85 ? 9.170 -4.357 -3.185 1.00 93.00 85 ALA A N 1
ATOM 628 C CA . ALA A 1 85 ? 7.787 -4.815 -3.182 1.00 93.00 85 ALA A CA 1
ATOM 629 C C . ALA A 1 85 ? 7.591 -6.080 -4.037 1.00 93.00 85 ALA A C 1
ATOM 631 O O . ALA A 1 85 ? 6.969 -7.024 -3.556 1.00 93.00 85 ALA A O 1
ATOM 632 N N . LEU A 1 86 ? 8.181 -6.130 -5.236 1.00 92.75 86 LEU A N 1
ATOM 633 C CA . LEU A 1 86 ? 8.159 -7.312 -6.106 1.00 92.75 86 LEU A CA 1
ATOM 634 C C . LEU A 1 86 ? 8.838 -8.522 -5.444 1.00 92.75 86 LEU A C 1
ATOM 636 O O . LEU A 1 86 ? 8.281 -9.615 -5.444 1.00 92.75 86 LEU A O 1
ATOM 640 N N . ASP A 1 87 ? 9.997 -8.312 -4.819 1.00 92.19 87 ASP A N 1
ATOM 641 C CA . ASP A 1 87 ? 10.748 -9.346 -4.096 1.00 92.19 87 ASP A CA 1
ATOM 642 C C . ASP A 1 87 ? 9.969 -9.889 -2.878 1.00 92.19 87 ASP A C 1
ATOM 644 O O . ASP A 1 87 ? 9.894 -11.095 -2.649 1.00 92.19 87 ASP A O 1
ATOM 648 N N . SER A 1 88 ? 9.295 -9.011 -2.125 1.00 88.50 88 SER A N 1
ATOM 649 C CA . SER A 1 88 ? 8.452 -9.425 -0.988 1.00 88.50 88 SER A CA 1
ATOM 650 C C . SER A 1 88 ? 7.247 -10.276 -1.416 1.00 88.50 88 SER A C 1
ATOM 652 O O . SER A 1 88 ? 6.886 -11.231 -0.724 1.00 88.50 88 SER A O 1
ATOM 654 N N . GLU A 1 89 ? 6.619 -9.945 -2.548 1.00 83.56 89 GLU A N 1
ATOM 655 C CA . GLU A 1 89 ? 5.503 -10.719 -3.114 1.00 83.56 89 GLU A CA 1
ATOM 656 C C . GLU A 1 89 ? 5.972 -12.059 -3.691 1.00 83.56 89 GLU A C 1
ATOM 658 O O . GLU A 1 89 ? 5.296 -13.069 -3.498 1.00 83.56 89 GLU A O 1
ATOM 663 N N . ALA A 1 90 ? 7.147 -12.101 -4.330 1.00 82.00 90 ALA A N 1
ATOM 664 C CA . ALA A 1 90 ? 7.743 -13.344 -4.817 1.00 82.00 90 ALA A CA 1
ATOM 665 C C . ALA A 1 90 ? 7.995 -14.333 -3.666 1.00 82.00 90 ALA A C 1
ATOM 667 O O . ALA A 1 90 ? 7.599 -15.493 -3.761 1.00 82.00 90 ALA A O 1
ATOM 668 N N . ARG A 1 91 ? 8.543 -13.863 -2.534 1.00 82.44 91 ARG A N 1
ATOM 669 C CA . ARG A 1 91 ? 8.714 -14.693 -1.325 1.00 82.44 91 ARG A CA 1
ATOM 670 C C . ARG A 1 91 ? 7.391 -15.144 -0.709 1.00 82.44 91 ARG A C 1
ATOM 672 O O . ARG A 1 91 ? 7.308 -16.254 -0.201 1.00 82.44 91 ARG A O 1
ATOM 679 N N . SER A 1 92 ? 6.361 -14.300 -0.758 1.00 72.19 92 SER A N 1
ATOM 680 C CA . SER A 1 92 ? 5.033 -14.643 -0.226 1.00 72.19 92 SER A CA 1
ATOM 681 C C . SER A 1 92 ? 4.286 -15.640 -1.124 1.00 72.19 92 SER A C 1
ATOM 683 O O . SER A 1 92 ? 3.487 -16.420 -0.622 1.00 72.19 92 SER A O 1
ATOM 685 N N . SER A 1 93 ? 4.557 -15.632 -2.435 1.00 60.31 93 SER A N 1
ATOM 686 C CA . SER A 1 93 ? 3.964 -16.561 -3.412 1.00 60.31 93 SER A CA 1
ATOM 687 C C . SER A 1 93 ? 4.724 -17.890 -3.511 1.00 60.31 93 SER A C 1
ATOM 689 O O . SER A 1 93 ? 4.145 -18.887 -3.918 1.00 60.31 93 SER A O 1
ATOM 691 N N . GLY A 1 94 ? 6.012 -17.911 -3.142 1.00 51.00 94 GLY A N 1
ATOM 692 C CA . GLY A 1 94 ? 6.854 -19.114 -3.117 1.00 51.00 94 GLY A CA 1
ATOM 693 C C . GLY A 1 94 ? 6.768 -19.943 -1.828 1.00 51.00 94 GLY A C 1
ATOM 694 O O . GLY A 1 94 ? 7.365 -21.009 -1.767 1.00 51.00 94 GLY A O 1
ATOM 695 N N . ALA A 1 95 ? 6.032 -19.486 -0.809 1.00 44.62 95 ALA A N 1
ATOM 696 C CA . ALA A 1 95 ? 5.835 -20.188 0.467 1.00 44.62 95 ALA A CA 1
ATOM 697 C C . ALA A 1 95 ? 4.631 -21.158 0.455 1.00 44.62 95 ALA A C 1
ATOM 699 O O . ALA A 1 95 ? 4.002 -21.391 1.485 1.00 44.62 95 ALA A O 1
ATOM 700 N N . GLY A 1 96 ? 4.294 -21.692 -0.718 1.00 41.97 96 GLY A N 1
ATOM 701 C CA . GLY A 1 96 ? 3.242 -22.684 -0.918 1.00 41.97 96 GLY A CA 1
ATOM 702 C C . GLY A 1 96 ? 3.703 -23.735 -1.918 1.00 41.97 96 GLY A C 1
ATOM 703 O O . GLY A 1 96 ? 3.311 -23.683 -3.079 1.00 41.97 96 GLY A O 1
ATOM 704 N N . ASN A 1 97 ? 4.578 -24.631 -1.467 1.00 33.97 97 ASN A N 1
ATOM 705 C CA . ASN A 1 97 ? 4.858 -25.923 -2.087 1.00 33.97 97 ASN A CA 1
ATOM 706 C C . ASN A 1 97 ? 5.196 -26.917 -0.977 1.00 33.97 97 ASN A C 1
ATOM 708 O O . ASN A 1 97 ? 5.995 -26.525 -0.095 1.00 33.97 97 ASN A O 1
#

InterPro domains:
  IPR018060 AraC-like, DNA binding HTH domain [PS01124] (1-82)
  IPR018060 AraC-like, DNA binding HTH domain [SM00342] (12-91)

Organism: NCBI:txid1671680

Radius of gyration: 14.3 Å; chains: 1; bounding box: 32×36×37 Å

Secondary structure (DSSP, 8-state):
--HHHHHTT-TT--HHHHHHHTT--HHHHHHHHHTTT--HHHHHHHHHHHHHHHHHHT-SS--HHHHHHHHHHTT--SHHHHHHHHHHHHHHHSS--